Protein AF-A0A6B3H619-F1 (afdb_monomer_lite)

Sequence (100 aa):
QPLPDPPAATTAAGTWLVVLPAGHDDARVRGPLLALTEAGATVVTAELTADAVHRTDLADTLATALGGLVPTGVLSLLAAADRPHPDHPALPTGTALTVA

Radius of gyration: 15.25 Å; chains: 1; bounding box: 38×28×42 Å

Structure (mmCIF, N/CA/C/O backbone):
data_AF-A0A6B3H619-F1
#
_entry.id   AF-A0A6B3H619-F1
#
loop_
_atom_site.group_PDB
_atom_site.id
_atom_site.type_symbol
_atom_site.label_atom_id
_atom_site.label_alt_id
_atom_site.label_comp_id
_atom_site.label_asym_id
_atom_site.label_entity_id
_atom_site.label_seq_id
_atom_site.pdbx_PDB_ins_code
_atom_site.Cartn_x
_atom_site.Cartn_y
_atom_site.Cartn_z
_atom_site.occupancy
_atom_site.B_iso_or_equiv
_atom_site.auth_seq_id
_atom_site.auth_comp_id
_atom_site.auth_asym_id
_atom_site.auth_atom_id
_atom_site.pdbx_PDB_model_num
ATOM 1 N N . GLN A 1 1 ? 24.833 20.736 20.706 1.00 73.00 1 GLN A N 1
ATOM 2 C CA . GLN A 1 1 ? 23.754 20.255 21.593 1.00 73.00 1 GLN A CA 1
ATOM 3 C C . GLN A 1 1 ? 23.073 19.082 20.897 1.00 73.00 1 GLN A C 1
ATOM 5 O O . GLN A 1 1 ? 22.831 19.229 19.702 1.00 73.00 1 GLN A O 1
ATOM 10 N N . PRO A 1 2 ? 22.833 17.936 21.561 1.00 77.06 2 PRO A N 1
ATOM 11 C CA . PRO A 1 2 ? 22.041 16.850 20.980 1.00 77.06 2 PRO A CA 1
ATOM 12 C C . PRO A 1 2 ? 20.620 17.339 20.683 1.00 77.06 2 PRO A C 1
ATOM 14 O O . PRO A 1 2 ? 20.096 18.175 21.424 1.00 77.06 2 PRO A O 1
ATOM 17 N N . LEU A 1 3 ? 20.017 16.851 19.599 1.00 79.69 3 LEU A N 1
ATOM 18 C CA . LEU A 1 3 ? 18.604 17.108 19.332 1.00 79.69 3 LEU A CA 1
ATOM 19 C C . LEU A 1 3 ? 17.768 16.456 20.443 1.00 79.69 3 LEU A C 1
ATOM 21 O O . LEU A 1 3 ? 18.092 15.339 20.847 1.00 79.69 3 LEU A O 1
ATOM 25 N N . PRO A 1 4 ? 16.741 17.147 20.965 1.00 83.50 4 PRO A N 1
ATOM 26 C CA . PRO A 1 4 ? 15.824 16.537 21.914 1.00 83.50 4 PRO A CA 1
ATOM 27 C C . PRO A 1 4 ? 15.125 15.346 21.260 1.00 83.50 4 PRO A C 1
ATOM 29 O O . PRO A 1 4 ? 14.832 15.380 20.060 1.00 83.5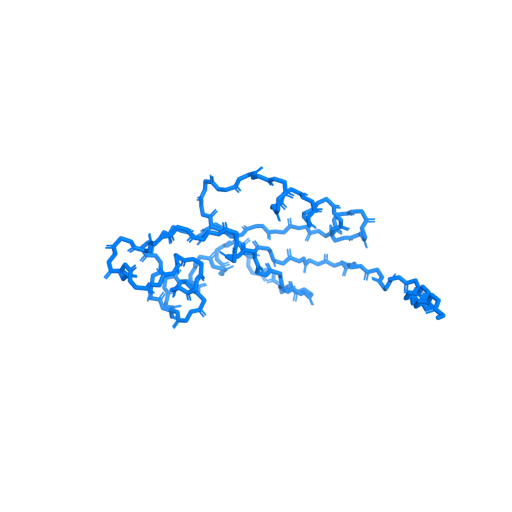0 4 PRO A O 1
ATOM 32 N N . ASP A 1 5 ? 14.846 14.320 22.062 1.00 79.06 5 ASP A N 1
ATOM 33 C CA . ASP A 1 5 ? 14.049 13.198 21.591 1.00 79.06 5 ASP A CA 1
ATOM 34 C C . ASP A 1 5 ? 12.667 13.698 21.162 1.00 79.06 5 ASP A C 1
ATOM 36 O O . ASP A 1 5 ? 12.069 14.548 21.842 1.00 79.06 5 ASP A O 1
ATOM 40 N N . PRO A 1 6 ? 12.151 13.208 20.024 1.00 73.12 6 PRO A N 1
ATOM 41 C CA . PRO A 1 6 ? 10.805 13.540 19.614 1.00 73.12 6 PRO A CA 1
ATOM 42 C C . PRO A 1 6 ? 9.812 13.069 20.687 1.00 73.12 6 PRO A C 1
ATOM 44 O O . PRO A 1 6 ? 10.062 12.082 21.387 1.00 73.12 6 PRO A O 1
ATOM 47 N N . PRO A 1 7 ? 8.673 13.768 20.832 1.00 71.81 7 PRO A N 1
ATOM 48 C CA . PRO A 1 7 ? 7.624 13.330 21.739 1.00 71.81 7 PRO A CA 1
ATOM 49 C C . PRO A 1 7 ? 7.204 11.894 21.413 1.00 71.81 7 PRO A C 1
ATOM 51 O O . PRO A 1 7 ? 7.288 11.462 20.260 1.00 71.81 7 PRO A O 1
ATOM 54 N N . ALA A 1 8 ? 6.737 11.169 22.435 1.00 69.88 8 ALA A N 1
ATOM 55 C CA . ALA A 1 8 ? 6.255 9.802 22.279 1.00 69.88 8 ALA A CA 1
ATOM 56 C C . ALA A 1 8 ? 5.281 9.720 21.095 1.00 69.88 8 ALA A C 1
ATOM 58 O O . ALA A 1 8 ? 4.327 10.502 21.010 1.00 69.88 8 ALA A O 1
ATOM 59 N N . ALA A 1 9 ? 5.564 8.804 20.166 1.00 67.31 9 ALA A N 1
ATOM 60 C CA . ALA A 1 9 ? 4.797 8.675 18.940 1.00 67.31 9 ALA A CA 1
ATOM 61 C C . ALA A 1 9 ? 3.321 8.426 19.270 1.00 67.31 9 ALA A C 1
ATOM 63 O O . ALA A 1 9 ? 2.981 7.578 20.097 1.00 67.31 9 ALA A O 1
ATOM 64 N N . THR A 1 10 ? 2.438 9.183 18.622 1.00 66.62 10 THR A N 1
ATOM 65 C CA . THR A 1 10 ? 1.003 8.906 18.664 1.00 66.62 10 THR A CA 1
ATOM 66 C C . THR A 1 10 ? 0.760 7.516 18.077 1.00 66.62 10 THR A C 1
ATOM 68 O O . THR A 1 10 ? 1.360 7.158 17.065 1.00 66.62 10 THR A O 1
ATOM 71 N N . THR A 1 11 ? -0.096 6.720 18.718 1.00 79.81 11 THR A N 1
ATOM 72 C CA . THR A 1 11 ? -0.427 5.361 18.266 1.00 79.81 11 THR A CA 1
ATOM 73 C C . THR A 1 11 ? -0.957 5.384 16.831 1.00 79.81 11 THR A C 1
ATOM 75 O O . THR A 1 11 ? -1.827 6.202 16.526 1.00 79.81 11 THR A O 1
ATOM 78 N N . ALA A 1 12 ? -0.524 4.455 15.978 1.00 87.38 12 ALA A N 1
ATOM 79 C CA . ALA A 1 12 ? -1.020 4.303 14.606 1.00 87.38 12 ALA A CA 1
ATOM 80 C C . ALA A 1 12 ? -2.301 3.447 14.549 1.00 87.38 12 ALA A C 1
ATOM 82 O O . ALA A 1 12 ? -2.514 2.691 13.605 1.00 87.38 12 ALA A O 1
ATOM 83 N N . ALA A 1 13 ? -3.151 3.538 15.573 1.00 92.12 13 ALA A N 1
ATOM 84 C CA . ALA A 1 13 ? -4.349 2.718 15.692 1.00 92.12 13 ALA A CA 1
ATOM 85 C C . ALA A 1 13 ? -5.293 2.900 14.490 1.00 92.12 13 ALA A C 1
ATOM 87 O O . ALA A 1 13 ? -5.417 3.996 13.943 1.00 92.12 13 ALA A O 1
ATOM 88 N N . GLY A 1 14 ? -5.990 1.827 14.116 1.00 95.25 14 GLY A N 1
ATOM 89 C CA . GLY A 1 14 ? -6.917 1.809 12.982 1.00 95.25 14 GLY A CA 1
ATOM 90 C C . GLY A 1 14 ? -6.351 1.098 11.752 1.00 95.25 14 GLY A C 1
ATOM 91 O O . GLY A 1 14 ? -5.339 0.405 11.833 1.00 95.25 14 GLY A O 1
ATOM 92 N N . THR A 1 15 ? -7.037 1.220 10.615 1.00 97.75 15 THR A N 1
ATOM 93 C CA . THR A 1 15 ? -6.638 0.541 9.369 1.00 97.75 15 THR A CA 1
ATOM 94 C C . THR A 1 15 ? -5.640 1.401 8.605 1.00 97.75 15 THR A C 1
ATOM 96 O O . THR A 1 15 ? -5.958 2.533 8.257 1.00 97.75 15 THR A O 1
ATOM 99 N N . TRP A 1 16 ? -4.458 0.877 8.302 1.00 98.06 16 TRP A N 1
ATOM 100 C CA . TRP A 1 16 ? -3.458 1.564 7.485 1.00 98.06 16 TRP A CA 1
ATOM 101 C C . TRP A 1 16 ? -3.272 0.851 6.157 1.00 98.06 16 TRP A C 1
ATOM 103 O O . TRP A 1 16 ? -2.933 -0.331 6.132 1.00 98.06 16 TRP A O 1
ATOM 113 N N . LEU A 1 17 ? -3.461 1.583 5.060 1.00 98.38 17 LEU A N 1
ATOM 114 C CA . LEU A 1 17 ? -3.108 1.099 3.733 1.00 98.38 17 LEU A CA 1
ATOM 115 C C . LEU A 1 17 ? -1.618 1.339 3.495 1.00 98.38 17 LEU A C 1
ATOM 117 O O . LEU A 1 17 ? -1.152 2.477 3.557 1.00 98.38 17 LEU A O 1
ATOM 121 N N . VAL A 1 18 ? -0.878 0.282 3.191 1.00 97.88 18 VAL A N 1
ATOM 122 C CA . VAL A 1 18 ? 0.538 0.361 2.838 1.00 97.88 18 VAL A CA 1
ATOM 123 C C . VAL A 1 18 ? 0.704 0.006 1.367 1.00 97.88 18 VAL A C 1
ATOM 125 O O . VAL A 1 18 ? 0.371 -1.0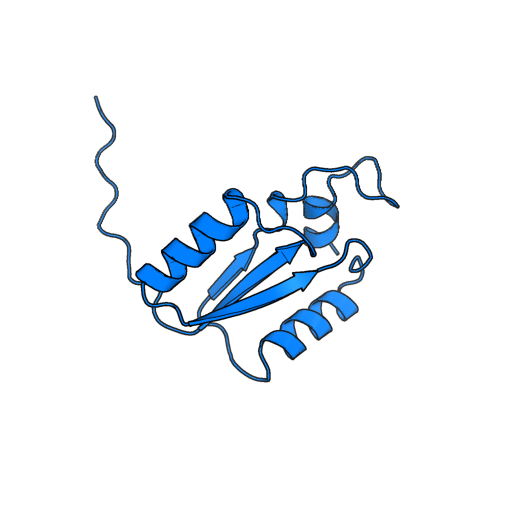99 0.945 1.00 97.88 18 VAL A O 1
ATOM 128 N N . VAL A 1 19 ? 1.212 0.957 0.587 1.00 97.50 19 VAL A N 1
ATOM 129 C CA . VAL A 1 19 ? 1.411 0.814 -0.859 1.00 97.50 19 VAL A CA 1
ATOM 130 C C . VAL A 1 19 ? 2.860 0.424 -1.125 1.00 97.50 19 VAL A C 1
ATOM 132 O O . VAL A 1 19 ? 3.782 1.137 -0.717 1.00 97.50 19 VAL A O 1
ATOM 135 N N . LEU A 1 20 ? 3.060 -0.710 -1.791 1.00 95.88 20 LEU A N 1
ATOM 136 C CA . LEU A 1 20 ? 4.356 -1.359 -1.975 1.00 95.88 20 LEU A CA 1
ATOM 137 C C . LEU A 1 20 ? 4.625 -1.608 -3.462 1.00 95.88 20 LEU A C 1
ATOM 139 O O . LEU A 1 20 ? 3.694 -1.930 -4.195 1.00 95.88 20 LEU A O 1
ATOM 143 N N . PRO A 1 21 ? 5.878 -1.526 -3.927 1.00 92.94 21 PRO A N 1
ATOM 144 C CA . PRO A 1 21 ? 6.227 -2.064 -5.230 1.00 92.94 21 PRO A CA 1
ATOM 145 C C . PRO A 1 21 ? 6.229 -3.599 -5.164 1.00 92.94 21 PRO A C 1
ATOM 147 O O . PRO A 1 21 ? 6.796 -4.184 -4.239 1.00 92.94 21 PRO A O 1
ATOM 150 N N . ALA A 1 22 ? 5.612 -4.256 -6.144 1.00 92.00 22 ALA A N 1
ATOM 151 C CA . ALA A 1 22 ? 5.501 -5.711 -6.194 1.00 92.00 22 ALA A CA 1
ATOM 152 C C . ALA A 1 22 ? 6.885 -6.380 -6.114 1.00 92.00 22 ALA A C 1
ATOM 154 O O . ALA A 1 22 ? 7.877 -5.886 -6.667 1.00 92.00 22 ALA A O 1
ATOM 155 N N . GLY A 1 23 ? 6.959 -7.503 -5.396 1.00 87.19 23 GLY A N 1
ATOM 156 C CA . GLY A 1 23 ? 8.197 -8.269 -5.224 1.00 87.19 23 GLY A CA 1
ATOM 157 C C . GLY A 1 23 ? 9.274 -7.601 -4.358 1.00 87.19 23 GLY A C 1
ATOM 158 O O . GLY A 1 23 ? 10.417 -8.054 -4.383 1.00 87.19 23 GLY A O 1
ATOM 159 N N . HIS A 1 24 ? 8.946 -6.542 -3.606 1.00 86.31 24 HIS A N 1
ATOM 160 C CA . HIS A 1 24 ? 9.858 -5.935 -2.632 1.00 86.31 24 HIS A CA 1
ATOM 161 C C . HIS A 1 24 ? 9.521 -6.372 -1.205 1.00 86.31 24 HIS A C 1
ATOM 163 O O . HIS A 1 24 ? 8.482 -6.013 -0.658 1.00 86.31 24 HIS A O 1
ATOM 169 N N . ASP A 1 25 ? 10.452 -7.077 -0.569 1.00 88.00 25 ASP A N 1
ATOM 170 C CA . ASP A 1 25 ? 10.338 -7.573 0.807 1.00 88.00 25 ASP A CA 1
ATOM 171 C C . ASP A 1 25 ? 11.580 -7.241 1.661 1.00 88.00 25 ASP A C 1
ATOM 173 O O . ASP A 1 25 ? 11.832 -7.839 2.713 1.00 88.00 25 ASP A O 1
ATOM 177 N N . ASP A 1 26 ? 12.385 -6.269 1.223 1.00 90.88 26 ASP A N 1
ATOM 178 C CA . ASP A 1 26 ? 13.627 -5.899 1.896 1.00 90.88 26 ASP A CA 1
ATOM 179 C C . ASP A 1 26 ? 13.386 -5.162 3.236 1.00 90.88 26 ASP A C 1
ATOM 181 O O . ASP A 1 26 ? 12.257 -4.899 3.661 1.00 90.88 26 ASP A O 1
ATOM 185 N N . ALA A 1 27 ? 14.464 -4.855 3.965 1.00 91.00 27 ALA A N 1
ATOM 186 C CA . ALA A 1 27 ? 14.369 -4.227 5.286 1.00 91.00 27 ALA A CA 1
ATOM 187 C C . ALA A 1 27 ? 13.662 -2.855 5.265 1.00 91.00 27 ALA A C 1
ATOM 189 O O . ALA A 1 27 ? 13.041 -2.481 6.261 1.00 91.00 27 ALA A O 1
ATOM 190 N N . ARG A 1 28 ? 13.717 -2.134 4.138 1.00 90.06 28 ARG A N 1
ATOM 191 C CA . ARG A 1 28 ? 13.044 -0.844 3.927 1.00 90.06 28 ARG A CA 1
ATOM 192 C C . ARG A 1 28 ? 11.527 -1.002 3.815 1.00 90.06 28 ARG A C 1
ATOM 194 O O . ARG A 1 28 ? 10.817 -0.044 4.090 1.00 90.06 28 ARG A O 1
ATOM 201 N N . VAL A 1 29 ? 11.037 -2.197 3.476 1.00 93.31 29 VAL A N 1
ATOM 202 C CA . VAL A 1 29 ? 9.607 -2.548 3.490 1.00 93.31 29 VAL A CA 1
ATOM 203 C C . VAL A 1 29 ? 9.206 -3.170 4.828 1.00 93.31 29 VAL A C 1
ATOM 205 O O . VAL A 1 29 ? 8.247 -2.733 5.462 1.00 93.31 29 VAL A O 1
ATOM 208 N N . ARG A 1 30 ? 9.971 -4.157 5.310 1.00 94.00 30 ARG A N 1
ATOM 209 C CA . ARG A 1 30 ? 9.640 -4.895 6.542 1.00 94.00 30 ARG A CA 1
ATOM 210 C C . ARG A 1 30 ? 9.657 -4.026 7.797 1.00 94.00 30 ARG A C 1
ATOM 212 O O . ARG A 1 30 ? 8.796 -4.199 8.654 1.00 94.00 30 ARG A O 1
ATOM 219 N N . GLY A 1 31 ? 10.617 -3.107 7.915 1.00 95.25 31 GLY A N 1
ATOM 220 C CA . GLY A 1 31 ? 10.747 -2.236 9.087 1.00 95.25 31 GLY A CA 1
ATOM 221 C C . GLY A 1 31 ? 9.503 -1.371 9.328 1.00 95.25 31 GLY A C 1
ATOM 222 O O . GLY A 1 31 ? 8.924 -1.452 10.409 1.00 95.25 31 GLY A O 1
ATOM 223 N N . PRO A 1 32 ? 9.043 -0.587 8.335 1.00 95.06 32 PRO A N 1
ATOM 224 C CA . PRO A 1 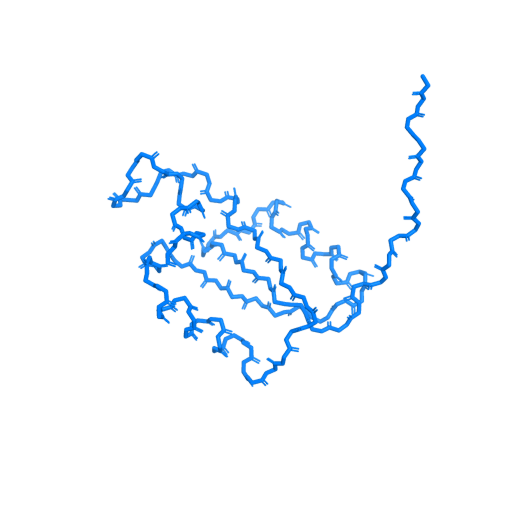32 ? 7.831 0.218 8.478 1.00 95.06 32 PRO A CA 1
ATOM 225 C C . PRO A 1 32 ? 6.551 -0.594 8.725 1.00 95.06 32 PRO A C 1
ATOM 227 O O . PRO A 1 32 ? 5.720 -0.174 9.528 1.00 95.06 32 PRO A O 1
ATOM 230 N N . LEU A 1 33 ? 6.396 -1.763 8.087 1.00 95.50 33 LEU A N 1
ATOM 231 C CA . LEU A 1 33 ? 5.253 -2.657 8.330 1.00 95.50 33 LEU A CA 1
ATOM 232 C C . LEU A 1 33 ? 5.210 -3.144 9.786 1.00 95.50 33 LEU A C 1
ATOM 234 O O . LEU A 1 33 ? 4.154 -3.119 10.426 1.00 95.50 33 LEU A O 1
ATOM 238 N N . LEU A 1 34 ? 6.368 -3.553 10.316 1.00 95.25 34 LEU A N 1
ATOM 239 C CA . LEU A 1 34 ? 6.503 -3.967 11.709 1.00 95.25 34 LEU A CA 1
ATOM 240 C C . LEU A 1 34 ? 6.189 -2.801 12.653 1.00 95.25 34 LEU A C 1
ATOM 242 O O . LEU A 1 34 ? 5.355 -2.955 13.539 1.00 95.25 34 LEU A O 1
ATOM 246 N N . ALA A 1 35 ? 6.773 -1.626 12.406 1.00 94.75 35 ALA A N 1
ATOM 247 C CA . ALA A 1 35 ? 6.561 -0.440 13.233 1.00 94.75 35 ALA A CA 1
ATOM 248 C C . ALA A 1 35 ? 5.086 0.002 13.277 1.00 94.75 35 ALA A C 1
ATOM 250 O O . ALA A 1 35 ? 4.588 0.363 14.341 1.00 94.75 35 ALA A O 1
ATOM 251 N N . LEU A 1 36 ? 4.360 -0.055 12.151 1.00 95.69 36 LEU A N 1
ATOM 252 C CA . LEU A 1 36 ? 2.918 0.224 12.120 1.00 95.69 36 LEU A CA 1
ATOM 253 C C . LEU A 1 36 ? 2.129 -0.781 12.964 1.00 95.69 36 LEU A C 1
ATOM 255 O O . LEU A 1 36 ? 1.271 -0.387 13.754 1.00 95.69 36 LEU A O 1
ATOM 259 N N . THR A 1 37 ? 2.441 -2.069 12.820 1.00 95.56 37 THR A N 1
ATOM 260 C CA . THR A 1 37 ? 1.775 -3.141 13.571 1.00 95.56 37 THR A CA 1
ATOM 261 C C . THR A 1 37 ? 2.027 -2.998 15.075 1.00 95.56 37 THR A C 1
ATOM 263 O O . THR A 1 37 ? 1.088 -3.047 15.867 1.00 95.56 37 THR A O 1
ATOM 266 N N . GLU A 1 38 ? 3.274 -2.740 15.481 1.00 94.81 38 GLU A N 1
ATOM 267 C CA . GLU A 1 38 ? 3.661 -2.489 16.878 1.00 94.81 38 GLU A CA 1
ATOM 268 C C . GLU A 1 38 ? 3.006 -1.221 17.450 1.00 94.81 38 GLU A C 1
ATOM 270 O O . GLU A 1 38 ? 2.672 -1.173 18.633 1.00 94.81 38 GLU A O 1
ATOM 275 N N . ALA A 1 39 ? 2.748 -0.218 16.606 1.00 93.56 39 ALA A N 1
ATOM 276 C CA . ALA A 1 39 ? 2.015 0.994 16.967 1.00 93.56 39 ALA A CA 1
ATOM 277 C C . ALA A 1 39 ? 0.480 0.813 17.001 1.00 93.56 39 ALA A C 1
ATOM 279 O O . ALA A 1 39 ? -0.238 1.786 17.259 1.00 93.56 39 ALA A O 1
ATOM 280 N N . GLY A 1 40 ? -0.026 -0.406 16.767 1.00 94.88 40 GLY A N 1
ATOM 281 C CA . GLY A 1 40 ? -1.441 -0.773 16.881 1.00 94.88 40 GLY A CA 1
ATOM 282 C C . GLY A 1 40 ? -2.249 -0.701 15.580 1.00 94.88 40 GLY A C 1
ATOM 283 O O . GLY A 1 40 ? -3.481 -0.743 15.635 1.00 94.88 40 GLY A O 1
ATOM 284 N N . ALA A 1 41 ? -1.598 -0.575 14.422 1.00 96.88 41 ALA A N 1
ATOM 285 C CA . ALA A 1 41 ? -2.280 -0.555 13.132 1.00 96.88 41 ALA A CA 1
ATOM 286 C C . ALA A 1 41 ? -2.755 -1.954 12.706 1.00 96.88 41 ALA A C 1
ATOM 288 O O . ALA A 1 41 ? -2.046 -2.948 12.849 1.00 96.88 41 ALA A O 1
ATOM 289 N N . THR A 1 42 ? -3.928 -2.015 12.077 1.00 97.31 42 THR A N 1
ATOM 290 C CA . THR A 1 42 ? -4.305 -3.115 11.181 1.00 97.31 42 THR A CA 1
ATOM 291 C C . THR A 1 42 ? -3.799 -2.771 9.788 1.00 97.31 42 THR A C 1
ATOM 293 O O . THR A 1 42 ? -4.309 -1.848 9.154 1.00 97.31 42 THR A O 1
ATOM 296 N N . VAL A 1 43 ? -2.769 -3.474 9.323 1.00 97.69 43 VAL A N 1
ATOM 297 C CA . VAL A 1 43 ? -2.129 -3.177 8.039 1.00 97.69 43 VAL A CA 1
ATOM 298 C C . VAL A 1 43 ? -2.824 -3.921 6.899 1.00 97.69 43 VAL A C 1
ATOM 300 O O . VAL A 1 43 ? -2.974 -5.139 6.943 1.00 97.69 43 VAL A O 1
ATOM 303 N N . VAL A 1 44 ? -3.206 -3.177 5.864 1.00 98.06 44 VAL A N 1
ATOM 304 C CA . VAL A 1 44 ? -3.685 -3.680 4.571 1.00 98.06 44 VAL A CA 1
ATOM 305 C C . VAL A 1 44 ? -2.648 -3.295 3.525 1.00 98.06 44 VAL A C 1
ATOM 307 O O . VAL A 1 44 ? -2.279 -2.127 3.437 1.00 98.06 44 VAL A O 1
ATOM 310 N N . THR A 1 45 ? -2.160 -4.246 2.736 1.00 97.25 45 THR A N 1
ATOM 311 C CA . THR A 1 45 ? -1.150 -3.977 1.704 1.00 97.25 45 THR A CA 1
ATOM 312 C C . THR A 1 45 ? -1.775 -3.907 0.315 1.00 97.25 45 THR A C 1
ATOM 314 O O . THR A 1 45 ? -2.653 -4.698 -0.020 1.00 97.25 45 THR A O 1
ATOM 317 N N . ALA A 1 46 ? -1.288 -2.980 -0.506 1.00 97.00 46 ALA A N 1
ATOM 318 C CA . ALA A 1 46 ? -1.541 -2.936 -1.941 1.00 97.00 46 ALA A CA 1
ATOM 319 C C . ALA A 1 46 ? -0.201 -2.978 -2.678 1.00 97.00 46 ALA A C 1
ATOM 321 O O . ALA A 1 46 ? 0.636 -2.091 -2.496 1.00 97.00 46 ALA A O 1
ATOM 322 N N . GLU A 1 47 ? 0.006 -4.012 -3.488 1.00 95.62 47 GLU A N 1
ATOM 323 C CA . GLU A 1 47 ? 1.214 -4.167 -4.297 1.00 95.62 47 GLU A CA 1
ATOM 324 C C . GLU A 1 47 ? 0.990 -3.625 -5.706 1.00 95.62 47 GLU A C 1
ATOM 326 O O . GLU A 1 47 ? 0.005 -3.966 -6.357 1.00 95.62 47 GLU A O 1
ATOM 331 N N . LEU A 1 48 ? 1.918 -2.792 -6.174 1.00 94.75 48 LEU A N 1
ATOM 332 C CA . LEU A 1 48 ? 1.903 -2.197 -7.502 1.00 94.75 48 LEU A CA 1
ATOM 333 C C . LEU A 1 48 ? 3.048 -2.750 -8.337 1.00 94.75 48 LEU A C 1
ATOM 335 O O . LEU A 1 48 ? 4.224 -2.647 -7.976 1.00 94.75 48 LEU A O 1
ATOM 339 N N . THR A 1 49 ? 2.705 -3.318 -9.478 1.00 93.00 49 THR A N 1
ATOM 340 C CA . THR A 1 49 ? 3.651 -3.667 -10.532 1.00 93.00 49 THR A CA 1
ATOM 341 C C . THR A 1 49 ? 4.085 -2.411 -11.290 1.00 93.00 49 THR A C 1
ATOM 343 O O . THR A 1 49 ? 3.436 -1.370 -11.223 1.00 93.00 49 THR A O 1
ATOM 346 N N . ALA A 1 50 ? 5.220 -2.480 -11.993 1.00 90.38 50 ALA A N 1
ATOM 347 C CA . ALA A 1 50 ? 5.751 -1.322 -12.715 1.00 90.38 50 ALA A CA 1
ATOM 348 C C . ALA A 1 50 ? 4.809 -0.832 -13.830 1.00 90.38 50 ALA A C 1
ATOM 350 O O . ALA A 1 50 ? 4.804 0.345 -14.135 1.00 90.38 50 ALA A O 1
ATOM 351 N N . ASP A 1 51 ? 3.977 -1.702 -14.396 1.00 89.56 51 ASP A N 1
ATOM 352 C CA . ASP A 1 51 ? 2.989 -1.359 -15.425 1.00 89.56 51 ASP A CA 1
ATOM 353 C C . ASP A 1 51 ? 1.766 -0.584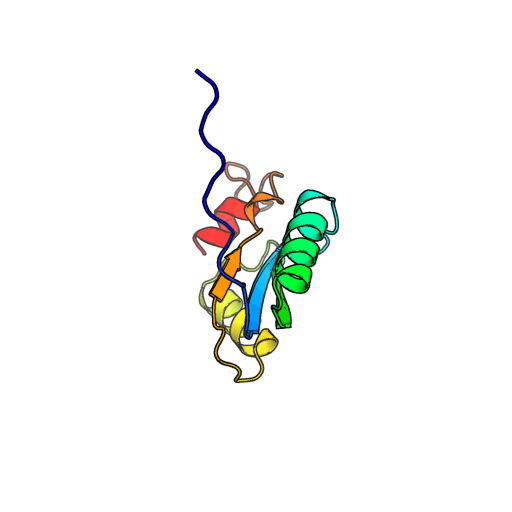 -14.897 1.00 89.56 51 ASP A C 1
ATOM 355 O O . ASP A 1 51 ? 0.988 -0.078 -15.703 1.00 89.56 51 ASP A O 1
ATOM 359 N N . ALA A 1 52 ? 1.611 -0.413 -13.578 1.00 87.19 52 ALA A N 1
ATOM 360 C CA . ALA A 1 52 ? 0.533 0.366 -12.964 1.00 87.19 52 ALA A CA 1
ATOM 361 C C . ALA A 1 52 ? 0.757 1.892 -13.092 1.00 87.19 52 ALA A C 1
ATOM 363 O O . ALA A 1 52 ? 0.703 2.638 -12.114 1.00 87.19 52 ALA A O 1
ATOM 364 N N . VAL A 1 53 ? 1.025 2.365 -14.313 1.00 81.56 53 VAL A N 1
ATOM 365 C CA . VAL A 1 53 ? 1.297 3.775 -14.658 1.00 81.56 53 VAL A CA 1
ATOM 366 C C . VAL A 1 53 ? 0.042 4.557 -15.052 1.00 81.56 53 VAL A C 1
ATOM 368 O O . VAL A 1 53 ? 0.130 5.698 -15.505 1.00 81.56 53 VAL A O 1
ATOM 371 N N . HIS A 1 54 ? -1.135 3.955 -14.889 1.00 87.81 54 HIS A N 1
ATOM 372 C CA . HIS A 1 54 ? -2.416 4.615 -15.090 1.00 87.81 54 HIS A CA 1
ATOM 373 C C . HIS A 1 54 ? -3.145 4.791 -13.761 1.00 87.81 54 HIS A C 1
ATOM 375 O O . HIS A 1 54 ? -3.411 3.829 -13.039 1.00 87.81 54 HIS A O 1
ATOM 381 N N . ARG A 1 55 ? -3.557 6.028 -13.473 1.00 88.56 55 ARG A N 1
ATOM 382 C CA . ARG A 1 55 ? -4.334 6.377 -12.279 1.00 88.56 55 ARG A CA 1
ATOM 383 C C . ARG A 1 55 ? -5.562 5.499 -12.011 1.00 88.56 55 ARG A C 1
ATOM 385 O O . ARG A 1 55 ? -5.904 5.296 -10.848 1.00 88.56 55 ARG A O 1
ATOM 392 N N . THR A 1 56 ? -6.254 5.021 -13.046 1.00 90.94 56 THR A N 1
ATOM 393 C CA . THR A 1 56 ? -7.405 4.111 -12.893 1.00 90.94 56 THR A CA 1
ATOM 394 C C . THR A 1 56 ? -6.982 2.753 -12.349 1.00 90.94 56 THR A C 1
ATOM 396 O O . THR A 1 56 ? -7.577 2.283 -11.386 1.00 90.94 56 THR A O 1
ATOM 399 N N . ASP A 1 57 ? -5.904 2.183 -12.879 1.00 89.00 57 ASP A N 1
ATOM 400 C CA . ASP A 1 57 ? -5.406 0.860 -12.485 1.00 89.00 57 ASP A CA 1
ATOM 401 C C . ASP A 1 57 ? -4.862 0.897 -11.048 1.00 89.00 57 ASP A C 1
ATOM 403 O O . ASP A 1 57 ? -5.090 -0.013 -10.243 1.00 89.00 57 ASP A O 1
ATOM 407 N N . LEU A 1 58 ? -4.217 2.014 -10.689 1.00 90.25 58 LEU A N 1
ATOM 408 C CA . LEU A 1 58 ? -3.841 2.315 -9.313 1.00 90.25 58 LEU A CA 1
ATOM 409 C C . LEU A 1 58 ? -5.078 2.351 -8.409 1.00 90.25 58 LEU A C 1
ATOM 411 O O . LEU A 1 58 ? -5.124 1.646 -7.403 1.00 90.25 58 LEU A O 1
ATOM 415 N N . ALA A 1 59 ? -6.085 3.156 -8.758 1.00 92.31 59 ALA A N 1
ATOM 416 C CA . ALA A 1 59 ? -7.292 3.304 -7.950 1.00 92.31 59 ALA A CA 1
ATOM 417 C C . ALA A 1 59 ? -8.010 1.964 -7.729 1.00 92.31 59 ALA A C 1
ATOM 419 O O . ALA A 1 59 ? -8.398 1.672 -6.597 1.00 92.31 59 ALA A O 1
ATOM 420 N N . ASP A 1 60 ? -8.119 1.134 -8.767 1.00 93.94 60 ASP A N 1
ATOM 421 C CA . ASP A 1 60 ? -8.741 -0.188 -8.692 1.00 93.94 60 ASP A CA 1
ATOM 422 C C . ASP A 1 60 ? -7.958 -1.135 -7.777 1.00 93.94 60 ASP A C 1
ATOM 424 O O . ASP A 1 60 ? -8.550 -1.845 -6.958 1.00 93.94 60 ASP A O 1
ATOM 428 N N . THR A 1 61 ? -6.625 -1.097 -7.838 1.00 94.75 61 THR A N 1
ATOM 429 C CA . THR A 1 61 ? -5.761 -1.894 -6.956 1.00 94.75 61 THR A CA 1
ATOM 430 C C . THR A 1 61 ? -5.928 -1.483 -5.492 1.00 94.75 61 THR A C 1
ATOM 432 O O . THR A 1 61 ? -6.119 -2.338 -4.624 1.00 94.75 61 THR A O 1
ATOM 435 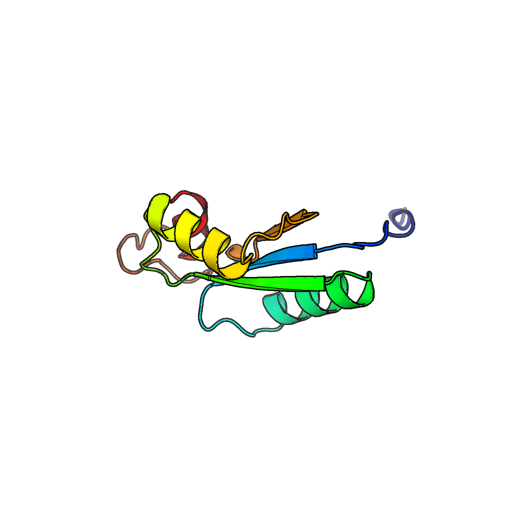N N . LEU A 1 62 ? -5.924 -0.175 -5.201 1.00 95.12 62 LEU A N 1
ATOM 436 C CA . LEU A 1 62 ? -6.118 0.332 -3.838 1.00 95.12 62 LEU A CA 1
ATOM 437 C C . LEU A 1 62 ? -7.528 0.015 -3.313 1.00 95.12 62 LEU A C 1
ATOM 439 O O . LEU A 1 62 ? -7.679 -0.402 -2.164 1.00 95.12 62 LEU A O 1
ATOM 443 N N . ALA A 1 63 ? -8.558 0.182 -4.146 1.00 95.81 63 ALA A N 1
ATOM 444 C CA . ALA A 1 63 ? -9.941 -0.118 -3.784 1.00 95.81 63 ALA A CA 1
ATOM 445 C C . ALA A 1 63 ? -10.146 -1.614 -3.507 1.00 95.81 63 ALA A C 1
ATOM 447 O O . ALA A 1 63 ? -10.799 -1.979 -2.526 1.00 95.81 63 ALA A O 1
ATOM 448 N N . THR A 1 64 ? -9.543 -2.474 -4.331 1.00 97.38 64 THR A N 1
ATOM 449 C CA . THR A 1 64 ? -9.568 -3.930 -4.154 1.00 97.38 64 THR A CA 1
ATOM 450 C C . THR A 1 64 ? -8.886 -4.334 -2.853 1.00 97.38 64 THR A C 1
ATOM 452 O O . THR A 1 64 ? -9.471 -5.087 -2.077 1.00 97.38 64 THR A O 1
ATOM 455 N N . ALA A 1 65 ? -7.694 -3.796 -2.574 1.00 97.31 65 ALA A N 1
ATOM 456 C CA . ALA A 1 65 ? -6.968 -4.079 -1.337 1.00 97.31 65 ALA A CA 1
ATOM 457 C C . ALA A 1 65 ? -7.771 -3.671 -0.094 1.00 97.31 65 ALA A C 1
ATOM 459 O O . ALA A 1 65 ? -7.833 -4.411 0.885 1.00 97.31 65 ALA A O 1
ATOM 460 N N . LEU A 1 66 ? -8.426 -2.509 -0.142 1.00 97.31 66 LEU A N 1
ATOM 461 C CA . LEU A 1 66 ? -9.242 -2.014 0.962 1.00 97.31 66 LEU A CA 1
ATOM 462 C C . LEU A 1 66 ? -10.543 -2.798 1.154 1.00 97.31 66 LEU A C 1
ATOM 464 O O . LEU A 1 66 ? -11.078 -2.788 2.258 1.00 97.31 66 LEU A O 1
ATOM 468 N N . GLY A 1 67 ? -11.091 -3.442 0.121 1.00 97.00 67 GLY A N 1
ATOM 469 C CA . GLY A 1 67 ? -12.318 -4.238 0.247 1.00 97.00 67 GLY A CA 1
ATOM 470 C C . GLY A 1 67 ? -13.509 -3.457 0.827 1.00 97.00 67 GLY A C 1
ATOM 471 O O . GLY A 1 67 ? -14.326 -4.019 1.552 1.00 97.00 67 GLY A O 1
ATOM 472 N N . GLY A 1 68 ? -13.585 -2.147 0.562 1.00 95.44 68 GLY A N 1
ATOM 473 C CA . GLY A 1 68 ? -14.607 -1.247 1.113 1.00 95.44 68 GLY A CA 1
ATOM 474 C C . GLY A 1 68 ? -14.287 -0.643 2.489 1.00 95.44 68 GLY A C 1
ATOM 475 O O . GLY A 1 68 ? -15.078 0.152 2.996 1.00 95.44 6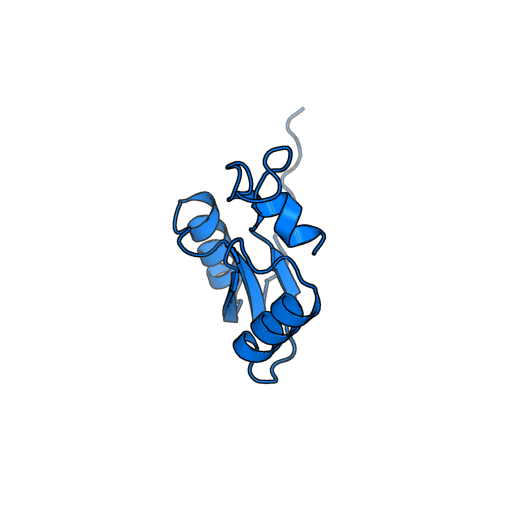8 GLY A O 1
ATOM 476 N N . LEU A 1 69 ? -13.140 -0.972 3.091 1.00 95.88 69 LEU A N 1
ATOM 477 C CA . LEU A 1 69 ? -12.641 -0.304 4.294 1.00 95.88 69 LEU A CA 1
ATOM 478 C C . LEU A 1 69 ? -12.204 1.134 3.982 1.00 95.88 69 LEU A C 1
ATOM 480 O O . LEU A 1 69 ? -11.676 1.428 2.911 1.00 95.88 69 LEU A O 1
ATOM 484 N N . VAL A 1 70 ? -12.366 2.026 4.960 1.00 95.94 70 VAL A N 1
ATOM 485 C CA . VAL A 1 70 ? -11.811 3.384 4.906 1.00 95.94 70 VAL A CA 1
ATOM 486 C C . VAL A 1 70 ? -10.518 3.398 5.723 1.00 95.94 70 VAL A C 1
ATOM 488 O O . VAL A 1 70 ? -10.580 3.164 6.934 1.00 95.94 70 VAL A O 1
ATOM 491 N N . PRO A 1 71 ? -9.348 3.647 5.108 1.00 97.06 71 PRO A N 1
ATOM 492 C CA . PRO A 1 71 ? -8.100 3.678 5.848 1.00 97.06 71 PRO A CA 1
ATOM 493 C C . PRO A 1 71 ? -8.038 4.914 6.751 1.00 97.06 71 PRO A C 1
ATOM 495 O O . PRO A 1 71 ? -8.407 6.021 6.363 1.00 97.06 71 PRO A O 1
ATOM 498 N N . THR A 1 72 ? -7.515 4.722 7.956 1.00 96.69 72 THR A N 1
ATOM 499 C CA . THR A 1 72 ? -7.115 5.779 8.888 1.00 96.69 72 THR A CA 1
ATOM 500 C C . THR A 1 72 ? -5.910 6.558 8.362 1.00 96.69 72 THR A C 1
ATOM 502 O O . THR A 1 72 ? -5.786 7.753 8.622 1.00 96.69 72 THR A O 1
ATOM 505 N N . GLY A 1 73 ? -5.038 5.897 7.601 1.00 96.19 73 GLY A N 1
ATOM 506 C CA . GLY A 1 73 ? -3.870 6.508 6.985 1.00 96.19 73 GLY A CA 1
ATOM 507 C C . GLY A 1 73 ? -3.329 5.684 5.823 1.00 96.19 73 GLY A C 1
ATOM 508 O O . GLY A 1 73 ? -3.656 4.505 5.664 1.00 96.19 73 GLY A O 1
ATOM 509 N N . VAL A 1 74 ? -2.495 6.327 5.008 1.00 96.81 74 VAL A N 1
ATOM 510 C CA . VAL A 1 74 ? -1.786 5.695 3.893 1.00 96.81 74 VAL A CA 1
ATOM 511 C C . VAL A 1 74 ? -0.288 5.890 4.089 1.00 96.81 74 VAL A C 1
ATOM 513 O O . VAL A 1 74 ? 0.165 7.009 4.330 1.00 96.81 74 VAL A O 1
ATOM 516 N N . LEU A 1 75 ? 0.479 4.813 3.950 1.00 96.81 75 LEU A N 1
ATOM 517 C CA . LEU A 1 75 ? 1.936 4.844 3.881 1.00 96.81 75 LEU A CA 1
ATOM 518 C C . LEU A 1 75 ? 2.383 4.325 2.512 1.00 96.81 75 LEU A C 1
ATOM 520 O O . LEU A 1 75 ? 2.155 3.167 2.179 1.00 96.81 75 LEU A O 1
ATOM 524 N N . SER A 1 76 ? 3.045 5.170 1.724 1.00 96.50 76 SER A N 1
ATOM 525 C CA . SER A 1 76 ? 3.649 4.753 0.456 1.00 96.50 76 SER A CA 1
ATOM 526 C C . SER A 1 76 ? 5.119 4.402 0.661 1.00 96.50 76 SER A C 1
ATOM 528 O O . SER A 1 76 ? 5.897 5.240 1.117 1.00 96.50 76 SER A O 1
ATOM 530 N N . LEU A 1 77 ? 5.502 3.176 0.303 1.00 96.69 77 LEU A N 1
ATOM 531 C CA . LEU A 1 77 ? 6.889 2.698 0.302 1.00 96.69 77 LEU A CA 1
ATOM 532 C C . LEU A 1 77 ? 7.419 2.486 -1.122 1.00 96.69 77 LEU A C 1
ATOM 534 O O . LEU A 1 77 ? 8.435 1.822 -1.321 1.00 96.69 77 LEU A O 1
ATOM 538 N N . LEU A 1 78 ? 6.763 3.085 -2.121 1.00 94.62 78 LEU A N 1
ATOM 539 C CA . LEU A 1 78 ? 7.170 3.000 -3.527 1.00 94.62 78 LEU A CA 1
ATOM 540 C C . LEU A 1 78 ? 8.594 3.508 -3.758 1.00 94.62 78 LEU A C 1
ATOM 542 O O . LEU A 1 78 ? 9.287 2.995 -4.630 1.00 94.62 78 LEU A O 1
ATOM 546 N N . ALA A 1 79 ? 9.072 4.433 -2.923 1.00 92.44 79 ALA A N 1
ATOM 547 C CA . ALA A 1 79 ? 10.450 4.911 -2.948 1.00 92.44 79 ALA A CA 1
ATOM 548 C C . ALA A 1 79 ? 11.507 3.804 -2.739 1.00 92.44 79 ALA A C 1
ATOM 550 O O . ALA A 1 79 ? 12.670 4.039 -3.019 1.00 92.44 79 ALA A O 1
ATOM 551 N N . ALA A 1 80 ? 11.145 2.598 -2.277 1.00 93.00 80 ALA A N 1
ATOM 552 C CA . ALA A 1 80 ? 12.082 1.473 -2.210 1.00 93.00 80 ALA A CA 1
ATOM 553 C C . ALA A 1 80 ? 12.471 0.920 -3.602 1.00 93.00 80 ALA A C 1
ATOM 555 O O . ALA A 1 80 ? 13.530 0.298 -3.742 1.00 93.00 80 ALA A O 1
ATOM 556 N N . ALA A 1 81 ? 11.641 1.156 -4.627 1.00 93.56 81 ALA A N 1
ATOM 557 C CA . ALA A 1 81 ? 11.879 0.739 -6.008 1.00 93.56 81 ALA A CA 1
ATOM 558 C C . ALA A 1 81 ? 12.723 1.770 -6.780 1.00 93.56 81 ALA A C 1
ATOM 560 O O . ALA A 1 81 ? 12.246 2.445 -7.694 1.00 93.56 81 ALA A O 1
ATOM 561 N N . ASP A 1 82 ? 14.005 1.860 -6.418 1.00 93.06 82 ASP A N 1
ATOM 562 C CA . ASP A 1 82 ? 14.966 2.833 -6.968 1.00 93.06 82 ASP A CA 1
ATOM 563 C C . ASP A 1 82 ? 15.497 2.484 -8.372 1.00 93.06 82 ASP A C 1
ATOM 565 O O . ASP A 1 82 ? 16.222 3.261 -8.996 1.00 93.06 82 ASP A O 1
ATOM 569 N N . ARG A 1 83 ? 15.189 1.286 -8.880 1.00 93.94 83 ARG A N 1
ATOM 570 C CA . ARG A 1 83 ? 15.636 0.850 -10.211 1.00 93.94 83 ARG A CA 1
ATOM 571 C C . ARG A 1 83 ? 14.913 1.653 -11.304 1.00 93.94 83 ARG A C 1
ATOM 573 O O . ARG A 1 83 ? 13.758 2.016 -11.098 1.00 93.94 83 ARG A O 1
ATOM 580 N N . PRO A 1 84 ? 15.552 1.909 -12.462 1.00 95.50 84 PRO A N 1
ATOM 581 C CA . PRO A 1 84 ? 14.896 2.581 -13.581 1.00 95.50 84 PRO A CA 1
ATOM 582 C C . PRO A 1 84 ? 13.619 1.865 -14.030 1.00 95.50 84 PRO A C 1
ATOM 584 O O . PRO A 1 84 ? 13.603 0.635 -14.122 1.00 95.50 84 PRO A O 1
ATOM 587 N N . HIS A 1 85 ? 12.587 2.640 -14.358 1.00 94.31 85 HIS A N 1
ATOM 588 C CA . HIS A 1 85 ? 11.349 2.123 -14.931 1.00 94.31 85 HIS A CA 1
ATOM 589 C C . HIS A 1 85 ? 11.589 1.576 -16.352 1.00 94.31 85 HIS A C 1
ATOM 591 O O . HIS A 1 85 ? 12.279 2.243 -17.130 1.00 94.31 85 HIS A O 1
ATOM 597 N N . PRO A 1 86 ? 11.014 0.419 -16.740 1.00 92.62 86 PRO A N 1
ATOM 598 C CA . PRO A 1 86 ? 11.234 -0.174 -18.065 1.00 92.62 86 PRO A CA 1
ATOM 599 C C . PRO A 1 86 ? 10.839 0.760 -19.221 1.00 92.62 86 PRO A C 1
ATOM 601 O O . PRO A 1 86 ? 11.624 0.936 -20.150 1.00 92.62 86 PRO A O 1
ATOM 604 N N . ASP A 1 87 ? 9.686 1.429 -19.122 1.00 93.19 87 ASP A N 1
ATOM 605 C CA . ASP A 1 87 ? 9.177 2.333 -20.173 1.00 93.19 87 ASP A CA 1
ATOM 606 C C . ASP A 1 87 ? 9.582 3.805 -19.979 1.00 93.19 87 ASP A C 1
ATOM 608 O O . ASP A 1 87 ? 9.429 4.641 -20.872 1.00 93.19 87 ASP A O 1
ATOM 612 N N . HIS A 1 88 ? 10.130 4.140 -18.807 1.00 92.06 88 HIS A N 1
ATOM 613 C CA . HIS A 1 88 ? 10.519 5.501 -18.429 1.00 92.06 88 HIS A CA 1
ATOM 614 C C . HIS A 1 88 ? 11.901 5.486 -17.762 1.00 92.06 88 HIS A C 1
ATOM 616 O O . HIS A 1 88 ? 12.033 5.864 -16.599 1.00 92.06 88 HIS A O 1
ATOM 622 N N . PRO A 1 89 ? 12.963 5.073 -18.478 1.00 94.38 89 PRO A N 1
ATOM 623 C CA . PRO A 1 89 ? 14.266 4.768 -17.878 1.00 94.38 89 PRO A CA 1
ATOM 624 C C . PRO A 1 89 ? 14.974 5.973 -17.237 1.00 94.38 89 PRO A C 1
ATOM 626 O O . PRO A 1 89 ? 15.953 5.798 -16.517 1.00 94.38 89 PRO A O 1
ATOM 629 N N . ALA A 1 90 ? 14.494 7.195 -17.482 1.00 94.75 90 ALA A N 1
ATOM 630 C CA . ALA A 1 90 ? 14.966 8.407 -16.814 1.00 94.75 90 ALA A CA 1
ATOM 631 C C . ALA A 1 90 ? 14.433 8.567 -15.374 1.00 94.75 90 ALA A C 1
ATOM 633 O O . ALA A 1 90 ? 14.893 9.454 -14.657 1.00 94.75 90 ALA A O 1
ATOM 634 N N . LEU A 1 91 ? 13.467 7.743 -14.955 1.00 93.75 91 LEU A N 1
ATOM 635 C CA . LEU A 1 91 ? 12.814 7.801 -13.650 1.00 93.75 91 LEU A CA 1
ATOM 636 C C . LEU A 1 91 ? 13.003 6.478 -12.891 1.00 93.75 91 LEU A C 1
ATOM 638 O O . LEU A 1 91 ? 12.898 5.407 -13.496 1.00 93.75 91 LEU A O 1
ATOM 642 N N . PRO A 1 92 ? 13.212 6.518 -11.563 1.00 95.25 92 PRO A N 1
ATOM 643 C CA . PRO A 1 92 ? 13.013 5.345 -10.720 1.00 95.25 92 PRO A CA 1
ATOM 644 C C . PRO A 1 92 ? 11.568 4.841 -10.823 1.00 95.25 92 PRO A C 1
ATOM 646 O O . PRO A 1 92 ? 10.634 5.649 -10.858 1.00 95.25 92 PRO A O 1
ATOM 649 N N . THR A 1 93 ? 11.368 3.522 -10.812 1.00 94.19 93 THR A N 1
ATOM 650 C CA . THR A 1 93 ? 10.039 2.888 -10.854 1.00 94.19 93 THR A CA 1
ATOM 651 C C . THR A 1 93 ? 9.119 3.448 -9.774 1.00 94.19 93 THR A C 1
ATOM 653 O O . THR A 1 93 ? 7.983 3.813 -10.063 1.00 94.19 93 THR A O 1
ATOM 656 N N . GLY A 1 94 ? 9.620 3.607 -8.546 1.00 93.81 94 GLY A N 1
ATOM 657 C CA . GLY A 1 94 ? 8.847 4.178 -7.444 1.00 93.81 94 GLY A CA 1
ATOM 658 C C . GLY A 1 94 ? 8.317 5.589 -7.713 1.00 93.81 94 GLY A C 1
ATOM 659 O O . GLY A 1 94 ? 7.183 5.915 -7.359 1.00 93.81 94 GLY A O 1
ATOM 660 N N . THR A 1 95 ? 9.122 6.428 -8.369 1.00 93.81 95 THR A N 1
ATOM 661 C CA . THR A 1 95 ? 8.726 7.789 -8.749 1.00 93.81 95 THR A CA 1
ATOM 662 C C . THR A 1 95 ? 7.685 7.770 -9.861 1.00 93.81 95 THR A C 1
ATOM 664 O O . THR A 1 95 ? 6.697 8.489 -9.748 1.00 93.81 95 THR A O 1
ATOM 667 N N . ALA A 1 96 ? 7.870 6.935 -10.890 1.00 93.00 96 ALA A N 1
ATOM 668 C CA . ALA A 1 96 ? 6.906 6.786 -11.981 1.00 93.00 96 ALA A CA 1
ATOM 669 C C . ALA A 1 96 ? 5.519 6.362 -11.459 1.00 93.00 96 ALA A C 1
ATOM 671 O O . ALA A 1 96 ? 4.524 6.996 -11.794 1.00 93.00 96 ALA A O 1
ATOM 672 N N . LEU A 1 97 ? 5.464 5.384 -10.549 1.00 91.94 97 LEU A N 1
ATOM 673 C CA . LEU A 1 97 ? 4.215 4.921 -9.928 1.00 91.94 97 LEU A CA 1
ATOM 674 C C . LEU A 1 97 ? 3.559 5.961 -9.007 1.00 91.94 97 LEU A C 1
ATOM 676 O O . LEU A 1 97 ? 2.351 5.941 -8.808 1.00 91.94 97 LEU A O 1
ATOM 680 N N . THR A 1 98 ? 4.336 6.886 -8.436 1.00 91.19 98 THR A N 1
ATOM 681 C CA . THR A 1 98 ? 3.794 7.944 -7.565 1.00 91.19 98 THR A CA 1
ATOM 682 C C . THR A 1 98 ? 3.045 9.025 -8.355 1.00 91.19 98 THR A C 1
ATOM 684 O O . THR A 1 98 ? 2.163 9.680 -7.802 1.00 91.19 98 THR A O 1
ATOM 687 N N . VAL A 1 99 ? 3.403 9.235 -9.628 1.00 88.19 99 VAL A N 1
ATOM 688 C CA . VAL A 1 99 ? 2.835 10.296 -10.486 1.00 88.19 99 VAL A CA 1
ATOM 689 C C . VAL A 1 99 ? 1.834 9.787 -11.531 1.00 88.19 99 VAL A C 1
ATOM 691 O O . VAL A 1 99 ? 1.369 10.588 -12.342 1.00 88.19 99 VAL A O 1
ATOM 694 N N . ALA A 1 100 ? 1.543 8.484 -11.513 1.00 81.00 100 ALA A N 1
ATOM 695 C CA . ALA A 1 100 ? 0.611 7.790 -12.402 1.00 81.00 100 ALA A CA 1
ATOM 696 C C . ALA A 1 100 ? -0.835 8.327 -12.362 1.00 81.00 100 ALA A C 1
ATOM 698 O O . ALA A 1 100 ? -1.295 8.810 -11.297 1.00 81.00 100 ALA A O 1
#

Secondary structure (DSSP, 8-state):
-PPPPPPPPPP--EEEEEEEETT--SHHHHHHHHHHHHTTEEEEEEEE-TT--SHHHHHHHHHHHHTTPPPSEEEE-GGG--SBPSS-TTSBHHHHHH--

pLDDT: mean 91.58, std 7.03, range [66.62, 98.38]

Foldseek 3Di:
DDDDDDPDDQQLAEEEEEEEAPPDDDPLVVVVVVVNVVSHYDYFYFYDYLVLLDPVSVVVSSCVSCVPPDGPYYHYSLVVQQQARPVGRVGRSSVSNVND